Protein AF-A0A971PTN1-F1 (afdb_monomer_lite)

Secondary structure (DSSP, 8-state):
------------SS------SSSHHHHHHHHHHHHHT-S-HHHHHHHHHHHHH-HHHHHHHHHHHHHHHHHHHHS--PPPPHHHHHHHHHHHHHHHH------

pLDDT: mean 78.88, std 17.78, range [40.69, 95.75]

Foldseek 3Di:
DDDDDPPPPPPDPDDDPPDDPDVVVVLVVCVVCLVVVVDDPVVVVVSVVCLVVPPVNVVVSVVVVVVVVVCVVPDPPDDDPPVVVVVVVVVVVVVVVCPDDDD

Radius of gyration: 24.7 Å; chains: 1; bounding box: 58×85×39 Å

Sequence (103 aa):
MSRDDEDFPVSEPGATPHYHDTDCSEFMLRIYEYMDGEMGPEEQLRFQAHIRECRPCLRQHDLDQTVKGLIRRVTPRAVAPESLRSAIVARITTIRMDPGKPT

Structure (mmCIF, N/CA/C/O backbone):
data_AF-A0A971PTN1-F1
#
_entry.id   AF-A0A971PTN1-F1
#
loop_
_atom_site.group_PDB
_atom_site.id
_atom_site.type_symbol
_atom_site.label_atom_id
_atom_site.label_alt_id
_atom_site.label_comp_id
_atom_site.label_asym_id
_atom_site.label_entity_id
_atom_site.label_seq_id
_atom_site.pdbx_PDB_ins_code
_atom_site.Cartn_x
_atom_site.Cartn_y
_atom_site.Cartn_z
_atom_site.occupancy
_atom_site.B_iso_or_equiv
_atom_site.auth_seq_id
_atom_site.auth_comp_id
_atom_site.auth_asym_id
_atom_site.auth_atom_id
_atom_site.pdbx_PDB_model_num
ATOM 1 N N . MET A 1 1 ? 41.633 -46.575 3.171 1.00 40.69 1 MET A N 1
ATOM 2 C CA . MET A 1 1 ? 40.759 -46.557 1.982 1.00 40.69 1 MET A CA 1
ATOM 3 C C . MET A 1 1 ? 39.681 -45.538 2.262 1.00 40.69 1 MET A C 1
ATOM 5 O O . MET A 1 1 ? 38.659 -45.865 2.845 1.00 40.69 1 MET A O 1
ATOM 9 N N . SER A 1 2 ? 40.025 -44.289 1.974 1.00 45.41 2 SER A N 1
ATOM 10 C CA . SER A 1 2 ? 39.163 -43.122 2.087 1.00 45.41 2 SER A CA 1
ATOM 11 C C . SER A 1 2 ? 38.169 -43.141 0.935 1.00 45.41 2 SER A C 1
ATOM 13 O O . SER A 1 2 ? 38.605 -43.306 -0.205 1.00 45.41 2 SER A O 1
ATOM 15 N N . ARG A 1 3 ? 36.881 -43.017 1.248 1.00 52.28 3 ARG A N 1
ATOM 16 C CA . ARG A 1 3 ? 35.836 -42.511 0.354 1.00 52.28 3 ARG A CA 1
ATOM 17 C C . ARG A 1 3 ? 34.850 -41.759 1.242 1.00 52.28 3 ARG A C 1
ATOM 19 O O . ARG A 1 3 ? 34.202 -42.385 2.073 1.00 52.28 3 ARG A O 1
ATOM 26 N N . ASP A 1 4 ? 35.107 -40.470 1.397 1.00 47.50 4 ASP A N 1
ATOM 27 C CA . ASP A 1 4 ? 34.445 -39.398 0.641 1.00 47.50 4 ASP A CA 1
ATOM 28 C C . ASP A 1 4 ? 33.176 -39.009 1.404 1.00 47.50 4 ASP A C 1
ATOM 30 O O . ASP A 1 4 ? 32.101 -39.579 1.229 1.00 47.50 4 ASP A O 1
ATOM 34 N N . ASP A 1 5 ? 33.387 -38.092 2.350 1.00 48.97 5 ASP A N 1
ATOM 35 C CA . ASP A 1 5 ? 32.371 -37.239 2.943 1.00 48.97 5 ASP A CA 1
ATOM 36 C C . ASP A 1 5 ? 31.555 -36.605 1.808 1.00 48.97 5 ASP A C 1
ATOM 38 O O . ASP A 1 5 ? 32.042 -35.728 1.094 1.00 48.97 5 ASP A O 1
ATOM 42 N N . GLU A 1 6 ? 30.329 -37.089 1.608 1.00 54.84 6 GLU A N 1
ATOM 43 C CA . GLU A 1 6 ? 29.355 -36.479 0.705 1.00 54.84 6 GLU A CA 1
ATOM 44 C C . GLU A 1 6 ? 28.973 -35.111 1.283 1.00 54.84 6 GLU A C 1
ATOM 46 O O . GLU A 1 6 ? 28.053 -34.976 2.096 1.00 54.84 6 GLU A O 1
ATOM 51 N N . ASP A 1 7 ? 29.763 -34.119 0.879 1.00 46.62 7 ASP A N 1
ATOM 52 C CA . ASP A 1 7 ? 29.549 -32.684 0.985 1.00 46.62 7 ASP A CA 1
ATOM 53 C C . ASP A 1 7 ? 28.139 -32.360 0.477 1.00 46.62 7 ASP A C 1
ATOM 55 O O . ASP A 1 7 ? 27.890 -32.176 -0.713 1.00 46.62 7 ASP A O 1
ATOM 59 N N . PHE A 1 8 ? 27.170 -32.371 1.391 1.00 46.44 8 PHE A N 1
ATOM 60 C CA . PHE A 1 8 ? 25.853 -31.816 1.132 1.00 46.44 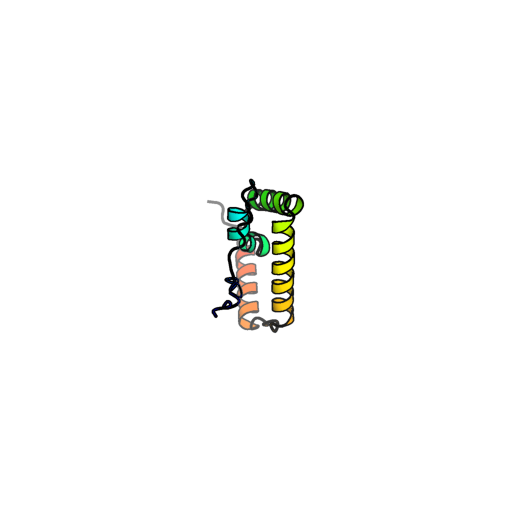8 PHE A CA 1
ATOM 61 C C . PHE A 1 8 ? 26.049 -30.303 1.039 1.00 46.44 8 PHE A C 1
ATOM 63 O O . PHE A 1 8 ? 26.369 -29.691 2.063 1.00 46.44 8 PHE A O 1
ATOM 70 N N . PRO A 1 9 ? 25.859 -29.672 -0.134 1.00 47.25 9 PRO A N 1
ATOM 71 C CA . PRO A 1 9 ? 26.020 -28.236 -0.234 1.00 47.25 9 PRO A CA 1
ATOM 72 C C . PRO A 1 9 ? 24.963 -27.589 0.662 1.00 47.25 9 PRO A C 1
ATOM 74 O O . PRO A 1 9 ? 23.766 -27.608 0.355 1.00 47.25 9 PRO A O 1
ATOM 77 N N . VAL A 1 10 ? 25.407 -27.035 1.794 1.00 53.19 10 VAL A N 1
ATOM 78 C CA . VAL A 1 10 ? 24.593 -26.164 2.640 1.00 53.19 10 VAL A CA 1
ATOM 79 C C . VAL A 1 10 ? 24.230 -24.971 1.772 1.00 53.19 10 VAL A C 1
ATOM 81 O O . VAL A 1 10 ? 25.022 -24.061 1.544 1.00 53.19 10 VAL A O 1
ATOM 84 N N . SER A 1 11 ? 23.027 -25.026 1.213 1.00 52.06 11 SER A N 1
ATOM 85 C CA . SER A 1 11 ? 22.439 -23.918 0.483 1.00 52.06 11 SER A CA 1
ATOM 86 C C . SER A 1 11 ? 22.112 -22.839 1.509 1.00 52.06 11 SER A C 1
ATOM 88 O O . SER A 1 11 ? 21.136 -22.954 2.249 1.00 52.06 11 SER A O 1
ATOM 90 N N . GLU A 1 12 ? 22.973 -21.828 1.596 1.00 46.84 12 GLU A N 1
ATOM 91 C CA . GLU A 1 12 ? 22.738 -20.630 2.400 1.00 46.84 12 GLU A CA 1
ATOM 92 C C . GLU A 1 12 ? 21.382 -19.997 2.031 1.00 46.84 12 GLU A C 1
ATOM 94 O O . GLU A 1 12 ? 21.105 -19.774 0.845 1.00 46.84 12 GLU A O 1
ATOM 99 N N . PRO A 1 13 ? 20.509 -19.682 3.003 1.00 53.00 13 PRO A N 1
ATOM 100 C CA . PRO A 1 13 ? 19.240 -19.047 2.711 1.00 53.00 13 PRO A CA 1
ATOM 101 C C . PRO A 1 13 ? 19.460 -17.534 2.618 1.00 53.00 13 PRO A C 1
ATOM 103 O O . PRO A 1 13 ? 19.583 -16.868 3.642 1.00 53.00 13 PRO A O 1
ATOM 106 N N . GLY A 1 14 ? 19.462 -16.969 1.406 1.00 50.91 14 GLY A N 1
ATOM 107 C CA . GLY A 1 14 ? 19.178 -15.532 1.279 1.00 50.91 14 GLY A CA 1
ATOM 108 C C . GLY A 1 14 ? 19.875 -14.699 0.208 1.00 50.91 14 GLY A C 1
ATOM 109 O O . GLY A 1 14 ? 19.857 -13.481 0.343 1.00 50.91 14 GLY A O 1
ATOM 110 N N . ALA A 1 15 ? 20.442 -15.261 -0.861 1.00 51.31 15 ALA A N 1
ATOM 111 C CA . ALA A 1 15 ? 20.944 -14.418 -1.950 1.00 51.31 15 ALA A CA 1
ATOM 112 C C . ALA A 1 15 ? 20.716 -15.048 -3.326 1.00 51.31 15 ALA A C 1
ATOM 114 O O . ALA A 1 15 ? 21.586 -15.713 -3.876 1.00 51.31 15 ALA A O 1
ATOM 115 N N . THR A 1 16 ? 19.550 -14.795 -3.921 1.00 51.28 16 THR A N 1
ATOM 116 C CA . THR A 1 16 ? 19.417 -14.835 -5.382 1.00 51.28 16 THR A CA 1
ATOM 117 C C . THR A 1 16 ? 19.658 -13.419 -5.908 1.00 51.28 16 THR A C 1
ATOM 119 O O . THR A 1 16 ? 18.755 -12.584 -5.792 1.00 51.28 16 THR A O 1
ATOM 122 N N . PRO A 1 17 ? 20.839 -13.093 -6.466 1.00 51.97 17 PRO A N 1
ATOM 123 C CA . PRO A 1 17 ? 21.035 -11.810 -7.114 1.00 51.97 17 PRO A CA 1
ATOM 124 C C . PRO A 1 17 ? 20.327 -11.868 -8.469 1.00 51.97 17 PRO A C 1
ATOM 126 O O . PRO A 1 17 ? 20.827 -12.437 -9.438 1.00 51.97 17 PRO A O 1
ATOM 129 N N . HIS A 1 18 ? 19.119 -11.311 -8.528 1.00 49.62 18 HIS A N 1
ATOM 130 C CA . HIS A 1 18 ? 18.405 -11.126 -9.785 1.00 49.62 18 HIS A CA 1
ATOM 131 C C . HIS A 1 18 ? 18.963 -9.893 -10.501 1.00 49.62 18 HIS A C 1
ATOM 133 O O . HIS A 1 18 ? 18.553 -8.764 -10.251 1.00 49.62 18 HIS A O 1
ATOM 139 N N . TYR A 1 19 ? 19.933 -10.140 -11.381 1.00 47.84 19 TYR A N 1
ATOM 140 C CA . TYR A 1 19 ? 20.551 -9.145 -12.251 1.00 47.84 19 TYR A CA 1
ATOM 141 C C . TYR A 1 19 ? 19.657 -8.920 -13.478 1.00 47.84 19 TYR A C 1
ATOM 143 O O . TYR A 1 19 ? 19.789 -9.596 -14.499 1.00 47.84 19 TYR A O 1
ATOM 151 N N . HIS A 1 20 ? 18.696 -8.007 -13.361 1.00 53.81 20 HIS A N 1
ATOM 152 C CA . HIS A 1 20 ? 18.022 -7.430 -14.519 1.00 53.81 20 HIS A CA 1
ATOM 153 C C . HIS A 1 20 ? 18.345 -5.940 -14.588 1.00 53.81 20 HIS A C 1
ATOM 155 O O . HIS A 1 20 ? 18.290 -5.236 -13.586 1.00 53.81 20 HIS A O 1
ATOM 161 N N . ASP A 1 21 ? 18.732 -5.515 -15.788 1.00 52.78 21 ASP A N 1
ATOM 162 C CA . ASP A 1 21 ? 19.272 -4.210 -16.189 1.00 52.78 21 ASP A CA 1
ATOM 163 C C . ASP A 1 21 ? 18.197 -3.104 -16.213 1.00 52.78 21 ASP A C 1
ATOM 165 O O . ASP A 1 21 ? 17.988 -2.379 -17.179 1.00 52.78 21 ASP A O 1
ATOM 169 N N . THR A 1 22 ? 17.378 -3.054 -15.174 1.00 57.06 22 THR A N 1
ATOM 170 C CA . THR A 1 22 ? 16.289 -2.091 -14.999 1.00 57.06 22 THR A CA 1
ATOM 171 C C . THR A 1 22 ? 16.158 -1.913 -13.498 1.00 57.06 22 THR A C 1
ATOM 173 O O . THR A 1 22 ? 16.219 -2.935 -12.823 1.00 57.06 22 THR A O 1
ATOM 176 N N . ASP A 1 23 ? 16.015 -0.683 -12.988 1.00 69.81 23 ASP A N 1
ATOM 177 C CA . ASP A 1 23 ? 16.068 -0.252 -11.567 1.00 69.81 23 ASP A CA 1
ATOM 178 C C . ASP A 1 23 ? 15.112 -0.987 -10.583 1.00 69.81 23 ASP A C 1
ATOM 180 O O . ASP A 1 23 ? 14.354 -0.391 -9.818 1.00 69.81 23 ASP A O 1
ATOM 184 N N . CYS A 1 24 ? 15.140 -2.319 -10.560 1.00 84.44 24 CYS A N 1
ATOM 185 C CA . CYS A 1 24 ? 14.303 -3.178 -9.738 1.00 84.44 24 CYS A CA 1
ATOM 186 C C . CYS A 1 24 ? 14.712 -3.060 -8.270 1.00 84.44 24 CYS A C 1
ATOM 188 O O . CYS A 1 24 ? 13.879 -3.228 -7.392 1.00 84.44 24 CYS A O 1
ATOM 190 N N . SER A 1 25 ? 15.984 -2.775 -7.979 1.00 83.75 25 SER A N 1
ATOM 191 C CA . SER A 1 25 ? 16.474 -2.571 -6.612 1.00 83.75 25 SER A CA 1
ATOM 192 C C . SER A 1 25 ? 15.821 -1.355 -5.951 1.00 83.75 25 SER A C 1
ATOM 194 O O . SER A 1 25 ? 15.318 -1.470 -4.835 1.00 83.75 25 SER A O 1
ATOM 196 N N . GLU A 1 26 ? 15.763 -0.219 -6.651 1.00 82.00 26 GLU A N 1
ATOM 197 C CA . GLU A 1 26 ? 15.041 0.978 -6.202 1.00 82.00 26 GLU A CA 1
ATOM 198 C C . GLU A 1 26 ? 13.548 0.675 -6.035 1.00 82.00 26 GLU A C 1
ATOM 200 O O . GLU A 1 26 ? 12.945 1.002 -5.010 1.00 82.00 26 GLU A O 1
ATOM 205 N N . PHE A 1 27 ? 12.966 -0.022 -7.013 1.00 83.69 27 PHE A N 1
ATOM 206 C CA . PHE A 1 27 ? 11.563 -0.411 -6.984 1.00 83.69 27 PHE A CA 1
ATOM 207 C C . PHE A 1 27 ? 11.221 -1.269 -5.756 1.00 83.69 27 PHE A C 1
ATOM 209 O O . PHE A 1 27 ? 10.242 -1.009 -5.059 1.00 83.69 27 PHE A O 1
ATOM 216 N N . MET A 1 28 ? 12.049 -2.270 -5.457 1.00 84.44 28 MET A N 1
ATOM 217 C CA . MET A 1 28 ? 11.863 -3.180 -4.324 1.00 84.44 28 MET A CA 1
ATOM 218 C C . MET A 1 28 ? 12.006 -2.469 -2.975 1.00 84.44 28 MET A C 1
ATOM 220 O O . MET A 1 28 ? 11.309 -2.828 -2.030 1.00 84.44 28 MET A O 1
ATOM 224 N N . LEU A 1 29 ? 12.862 -1.444 -2.877 1.00 87.06 29 LEU A N 1
ATOM 225 C CA . LEU A 1 29 ? 13.013 -0.643 -1.657 1.00 87.06 29 LEU A CA 1
ATOM 226 C C . LEU A 1 29 ? 11.768 0.196 -1.350 1.00 87.06 29 LEU A C 1
ATOM 228 O O . LEU A 1 29 ? 11.436 0.386 -0.183 1.00 87.06 29 LEU A O 1
ATOM 232 N N . ARG A 1 30 ? 11.072 0.676 -2.386 1.00 90.12 30 ARG A N 1
ATOM 233 C CA . ARG A 1 30 ? 9.939 1.606 -2.247 1.00 90.12 30 ARG A CA 1
ATOM 234 C C . ARG A 1 30 ? 8.576 0.974 -2.550 1.00 90.12 30 ARG A C 1
ATOM 236 O O . ARG A 1 30 ? 7.561 1.664 -2.555 1.00 90.12 30 ARG A O 1
ATOM 243 N N . ILE A 1 31 ? 8.511 -0.341 -2.770 1.00 90.44 31 ILE A N 1
ATOM 244 C CA . ILE A 1 31 ? 7.268 -1.049 -3.121 1.00 90.44 31 ILE A CA 1
ATOM 245 C C . ILE A 1 31 ? 6.154 -0.846 -2.081 1.00 90.44 31 ILE A C 1
ATOM 247 O O . ILE A 1 31 ? 4.980 -0.761 -2.439 1.00 90.44 31 ILE A O 1
ATOM 251 N N . TYR A 1 32 ? 6.511 -0.695 -0.803 1.00 91.44 32 TYR A N 1
ATOM 252 C CA . TYR A 1 32 ? 5.546 -0.447 0.268 1.00 91.44 32 TYR A CA 1
ATOM 253 C C . TYR A 1 32 ? 4.932 0.954 0.199 1.00 91.44 32 TYR A C 1
ATOM 255 O O . TYR A 1 32 ? 3.717 1.072 0.332 1.00 91.44 32 TYR A O 1
ATOM 263 N N . GLU A 1 33 ? 5.719 1.983 -0.128 1.00 93.19 33 GLU A N 1
ATOM 264 C CA . GLU A 1 33 ? 5.210 3.345 -0.352 1.00 93.19 33 GLU A CA 1
ATOM 265 C C . GLU A 1 33 ? 4.167 3.350 -1.481 1.00 93.19 33 GLU A C 1
ATOM 267 O O . GLU A 1 33 ? 3.098 3.953 -1.365 1.00 93.19 33 GLU A O 1
ATOM 272 N N . TYR A 1 34 ? 4.436 2.608 -2.564 1.00 92.38 34 TYR A N 1
ATOM 273 C CA . TYR A 1 34 ? 3.472 2.407 -3.647 1.00 92.38 34 TYR A CA 1
ATOM 274 C C . TYR A 1 34 ? 2.196 1.702 -3.156 1.00 92.38 34 TYR A C 1
ATOM 276 O O . TYR A 1 34 ? 1.084 2.143 -3.451 1.00 92.38 34 TYR A O 1
ATOM 284 N N . MET A 1 35 ? 2.337 0.621 -2.384 1.00 91.38 35 MET A N 1
ATOM 285 C CA . MET A 1 35 ? 1.208 -0.164 -1.869 1.00 91.38 35 MET A CA 1
ATOM 286 C C . MET A 1 35 ? 0.354 0.576 -0.832 1.00 91.38 35 MET A C 1
ATOM 288 O O . MET A 1 35 ? -0.819 0.222 -0.649 1.00 91.38 35 MET A O 1
ATOM 292 N N . ASP A 1 36 ? 0.931 1.523 -0.097 1.00 91.81 36 ASP A N 1
ATOM 293 C CA . ASP A 1 36 ? 0.239 2.369 0.880 1.00 91.81 36 ASP A CA 1
ATOM 294 C C . ASP A 1 36 ? -0.304 3.669 0.270 1.00 91.81 36 ASP A C 1
ATOM 296 O O . ASP A 1 36 ? -1.157 4.319 0.875 1.00 91.81 36 ASP A O 1
ATOM 300 N N . GLY A 1 37 ? 0.070 3.978 -0.975 1.00 92.62 37 GLY A N 1
ATOM 301 C CA . GLY A 1 37 ? -0.380 5.176 -1.683 1.00 92.62 37 GLY A CA 1
ATOM 302 C C . GLY A 1 37 ? 0.344 6.443 -1.228 1.00 92.62 37 GLY A C 1
ATOM 303 O O . GLY A 1 37 ? -0.219 7.531 -1.312 1.00 92.62 37 GLY A O 1
ATOM 304 N N . GLU A 1 38 ? 1.572 6.297 -0.736 1.00 94.81 38 GLU A N 1
ATOM 305 C CA . GLU A 1 38 ? 2.413 7.380 -0.212 1.00 94.81 38 GLU A CA 1
ATOM 3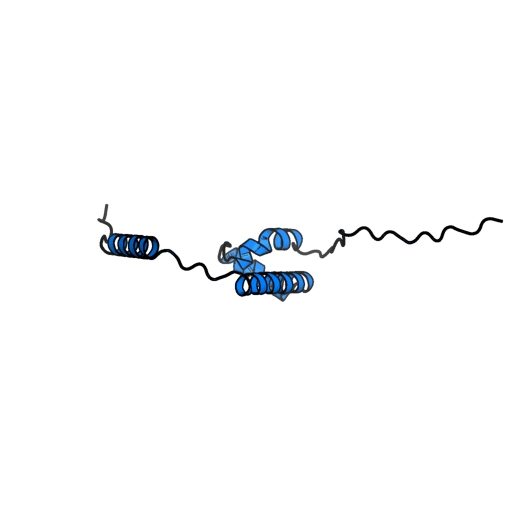06 C C . GLU A 1 3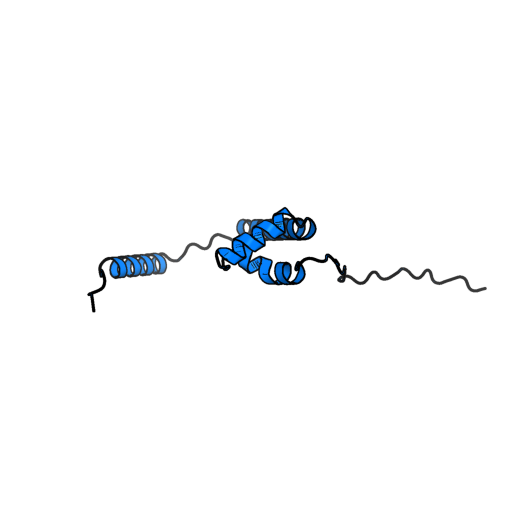8 ? 3.318 8.007 -1.287 1.00 94.81 38 GLU A C 1
ATOM 308 O O . GLU A 1 38 ? 4.049 8.955 -1.013 1.00 94.81 38 GLU A O 1
ATOM 313 N N . MET A 1 39 ? 3.257 7.507 -2.524 1.00 92.12 39 MET A N 1
ATOM 314 C CA . MET A 1 39 ? 4.011 8.043 -3.659 1.00 92.12 39 MET A CA 1
ATOM 315 C C . MET A 1 39 ? 3.320 9.226 -4.339 1.00 92.12 39 MET A C 1
ATOM 317 O O . MET A 1 39 ? 2.091 9.310 -4.401 1.00 92.12 39 MET A O 1
ATOM 321 N N . GLY A 1 40 ? 4.128 10.106 -4.940 1.00 93.69 40 GLY A N 1
ATOM 322 C CA . GLY A 1 40 ? 3.624 11.141 -5.836 1.00 93.69 40 GLY A CA 1
ATOM 323 C C . GLY A 1 40 ? 2.987 10.552 -7.107 1.00 93.69 40 GLY A C 1
ATOM 324 O O . GLY A 1 40 ? 3.307 9.430 -7.507 1.00 93.69 40 GLY A O 1
ATOM 325 N N . PRO A 1 41 ? 2.112 11.304 -7.802 1.00 92.25 41 PRO A N 1
ATOM 326 C CA . PRO A 1 41 ? 1.382 10.799 -8.969 1.00 92.25 41 PRO A CA 1
ATOM 327 C C . PRO A 1 41 ? 2.303 10.376 -10.126 1.00 92.25 41 PRO A C 1
ATOM 329 O O . PRO A 1 41 ? 2.019 9.405 -10.822 1.00 92.25 41 PRO A O 1
ATOM 332 N N . GLU A 1 42 ? 3.419 11.078 -10.327 1.00 90.81 42 GLU A N 1
ATOM 333 C CA . GLU A 1 42 ? 4.406 10.749 -11.361 1.00 90.81 42 GLU A CA 1
ATOM 334 C C . GLU A 1 42 ? 5.158 9.447 -11.045 1.00 90.81 42 GLU A C 1
ATOM 336 O O . GLU A 1 42 ? 5.272 8.560 -11.894 1.00 90.81 42 GLU A O 1
ATOM 341 N N . GLU A 1 43 ? 5.618 9.299 -9.803 1.00 89.12 43 GLU A N 1
ATOM 342 C CA . GLU A 1 43 ? 6.295 8.090 -9.326 1.00 89.12 43 GLU A CA 1
ATOM 343 C C . GLU A 1 43 ? 5.357 6.882 -9.382 1.00 89.12 43 GLU A C 1
ATOM 345 O O . GLU A 1 43 ? 5.751 5.813 -9.841 1.00 89.12 43 GLU A O 1
ATOM 350 N N . GLN A 1 44 ? 4.087 7.066 -9.017 1.00 92.25 44 GLN A N 1
ATOM 351 C CA . GLN A 1 44 ? 3.078 6.016 -9.073 1.00 92.25 44 GLN A CA 1
ATOM 352 C C . GLN A 1 44 ? 2.869 5.482 -10.500 1.00 92.25 44 GLN A C 1
ATOM 354 O O . GLN A 1 44 ? 2.736 4.269 -10.690 1.00 92.25 44 GLN A O 1
ATOM 359 N N . LEU A 1 45 ? 2.864 6.360 -11.511 1.00 92.38 45 LEU A N 1
ATOM 360 C CA . LEU A 1 45 ? 2.762 5.960 -12.919 1.00 92.38 45 LEU A CA 1
ATOM 361 C C . LEU A 1 45 ? 4.000 5.184 -13.377 1.00 92.38 45 LEU A C 1
ATOM 363 O O . LEU A 1 45 ? 3.861 4.141 -14.021 1.00 92.38 45 LEU A O 1
ATOM 367 N N . ARG A 1 46 ? 5.200 5.647 -13.003 1.00 90.19 46 ARG A N 1
ATOM 368 C CA . ARG A 1 46 ? 6.458 4.931 -13.274 1.00 90.19 46 ARG A CA 1
ATOM 369 C C . ARG A 1 46 ? 6.459 3.540 -12.639 1.00 90.19 46 ARG A C 1
ATOM 371 O O . ARG A 1 46 ? 6.778 2.562 -13.313 1.00 90.19 46 ARG A O 1
ATOM 378 N N . PHE A 1 47 ? 6.041 3.440 -11.377 1.00 90.56 47 PHE A N 1
ATOM 379 C CA . PHE A 1 47 ? 5.941 2.171 -10.655 1.00 90.56 47 PHE A CA 1
ATOM 380 C C . PHE A 1 47 ? 4.951 1.216 -11.327 1.00 90.56 47 PHE A C 1
ATOM 382 O O . PHE A 1 47 ? 5.241 0.036 -11.527 1.00 90.56 47 PHE A O 1
ATOM 389 N N . GLN A 1 48 ? 3.793 1.733 -11.738 1.00 91.00 48 GLN A N 1
ATOM 390 C CA . GLN A 1 48 ? 2.780 0.935 -12.415 1.00 91.00 48 GLN A CA 1
ATOM 391 C C . GLN A 1 48 ? 3.265 0.399 -13.770 1.00 91.00 48 GLN A C 1
ATOM 393 O O . GLN A 1 48 ? 2.970 -0.752 -14.099 1.00 91.00 48 GLN A O 1
ATOM 398 N N . ALA A 1 49 ? 3.991 1.203 -14.552 1.00 91.12 49 ALA A N 1
ATOM 399 C CA . ALA A 1 49 ? 4.594 0.750 -15.804 1.00 91.12 49 ALA A CA 1
ATOM 400 C C . ALA A 1 49 ? 5.617 -0.368 -15.548 1.00 91.12 49 ALA A C 1
ATOM 402 O O . ALA A 1 49 ? 5.524 -1.436 -16.154 1.00 91.12 49 ALA A O 1
ATOM 403 N N . HIS A 1 50 ? 6.502 -0.179 -14.563 1.00 89.75 50 HIS A N 1
ATOM 404 C CA . HIS A 1 50 ? 7.511 -1.172 -14.205 1.00 89.75 50 HIS A CA 1
ATOM 405 C C . HIS A 1 50 ? 6.896 -2.513 -13.778 1.00 89.75 50 HIS A C 1
ATOM 407 O O . HIS A 1 50 ? 7.295 -3.548 -14.301 1.00 89.75 50 HIS A O 1
ATOM 413 N N . ILE A 1 51 ? 5.882 -2.528 -12.900 1.00 89.81 51 ILE A N 1
ATOM 414 C CA . ILE A 1 51 ? 5.206 -3.777 -12.485 1.00 89.81 51 ILE A CA 1
ATOM 415 C C . ILE A 1 51 ? 4.623 -4.531 -13.689 1.00 89.81 51 ILE A C 1
ATOM 417 O O . ILE A 1 51 ? 4.662 -5.759 -13.732 1.00 89.81 51 ILE A O 1
ATOM 421 N N . ARG A 1 52 ? 4.066 -3.814 -14.673 1.00 89.50 52 ARG A N 1
ATOM 422 C CA . ARG A 1 52 ? 3.442 -4.438 -15.851 1.00 89.50 52 ARG A CA 1
ATOM 423 C C . ARG A 1 52 ? 4.462 -5.090 -16.781 1.00 89.50 52 ARG A C 1
ATOM 425 O O . ARG A 1 52 ? 4.148 -6.101 -17.403 1.00 89.50 52 ARG A O 1
ATOM 432 N N . GLU A 1 53 ? 5.655 -4.518 -16.875 1.00 89.44 53 GLU A N 1
ATOM 433 C CA . GLU A 1 53 ? 6.711 -4.968 -17.787 1.00 89.44 53 GLU A CA 1
ATOM 434 C C . GLU A 1 53 ? 7.680 -5.954 -17.112 1.00 89.44 53 GLU A 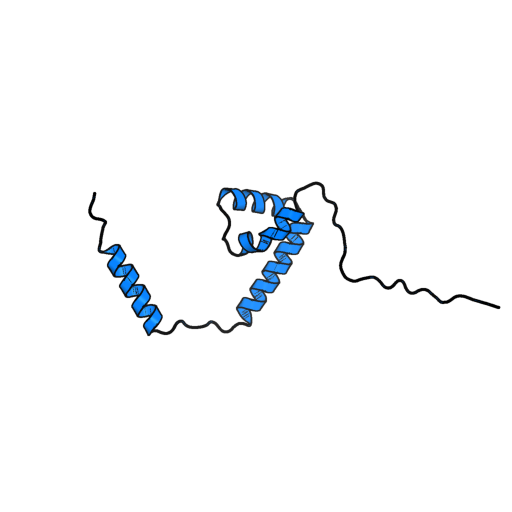C 1
ATOM 436 O O . GLU A 1 53 ? 8.215 -6.861 -17.753 1.00 89.44 53 GLU A O 1
ATOM 441 N N . CYS A 1 54 ? 7.852 -5.843 -15.793 1.00 90.00 54 CYS A N 1
ATOM 442 C CA . CYS A 1 54 ? 8.812 -6.602 -15.006 1.00 90.00 54 CYS A CA 1
ATOM 443 C C . CYS A 1 54 ? 8.139 -7.756 -14.243 1.00 90.00 54 CYS A C 1
ATOM 445 O O . CYS A 1 54 ? 7.644 -7.612 -13.122 1.00 90.00 54 CYS A O 1
ATOM 447 N N . ARG A 1 55 ? 8.178 -8.959 -14.834 1.00 87.69 55 ARG A N 1
ATOM 448 C CA . ARG A 1 55 ? 7.671 -10.201 -14.215 1.00 87.69 55 ARG A CA 1
ATOM 449 C C . ARG A 1 55 ? 8.156 -10.470 -12.779 1.00 87.69 55 ARG A C 1
ATOM 451 O O . ARG A 1 55 ? 7.321 -10.902 -11.983 1.00 87.69 55 ARG A O 1
ATOM 458 N N . PRO A 1 56 ? 9.443 -10.300 -12.411 1.00 88.12 56 PRO A N 1
ATOM 459 C CA . PRO A 1 56 ? 9.866 -10.556 -11.035 1.00 88.12 56 PRO A CA 1
ATOM 460 C C . PRO A 1 56 ? 9.246 -9.563 -10.041 1.00 88.12 56 PRO A C 1
ATOM 462 O O . PRO A 1 56 ? 8.758 -10.001 -9.000 1.00 88.12 56 PRO A O 1
ATOM 465 N N . CYS A 1 57 ? 9.167 -8.274 -10.381 1.00 89.25 57 CYS A N 1
ATOM 466 C CA . CYS A 1 57 ? 8.523 -7.269 -9.531 1.00 89.25 57 CYS A CA 1
ATOM 467 C C . CYS A 1 57 ? 7.013 -7.494 -9.411 1.00 89.25 57 CYS A C 1
ATOM 469 O O . CYS A 1 57 ? 6.471 -7.346 -8.319 1.00 89.25 57 CYS A O 1
ATOM 471 N N . LEU A 1 58 ? 6.343 -7.939 -10.481 1.00 90.69 58 LEU A N 1
ATOM 472 C CA . LEU A 1 58 ? 4.938 -8.351 -10.413 1.00 90.69 58 LEU A CA 1
ATOM 473 C C . LEU A 1 58 ? 4.726 -9.502 -9.425 1.00 90.69 58 LEU A C 1
ATOM 475 O O . LEU A 1 58 ? 3.832 -9.431 -8.587 1.00 90.69 58 LEU A O 1
ATOM 479 N N . ARG A 1 59 ? 5.570 -10.542 -9.481 1.00 90.69 59 ARG A N 1
ATOM 480 C CA . ARG A 1 59 ? 5.464 -11.668 -8.541 1.00 90.69 59 ARG A CA 1
ATOM 481 C C . ARG A 1 59 ? 5.645 -11.228 -7.095 1.00 90.69 59 ARG A C 1
ATOM 483 O O . ARG A 1 59 ? 4.899 -11.693 -6.236 1.00 90.69 59 ARG A O 1
ATOM 490 N N . GLN A 1 60 ? 6.615 -10.354 -6.834 1.00 89.62 60 GLN A N 1
ATOM 491 C CA . GLN A 1 60 ? 6.823 -9.822 -5.493 1.00 89.62 60 GLN A CA 1
ATOM 492 C C . GLN A 1 60 ? 5.612 -9.004 -5.029 1.00 89.62 60 GLN A C 1
ATOM 494 O O . GLN A 1 60 ? 5.074 -9.250 -3.955 1.00 89.62 60 GLN A O 1
ATOM 499 N N . HIS A 1 61 ? 5.139 -8.086 -5.870 1.00 92.38 61 HIS A N 1
ATOM 500 C CA . HIS A 1 61 ? 3.980 -7.251 -5.581 1.00 92.38 61 HIS A CA 1
ATOM 501 C C . HIS A 1 61 ? 2.721 -8.080 -5.270 1.00 92.38 61 HIS A C 1
ATOM 503 O O . HIS A 1 61 ? 1.991 -7.778 -4.327 1.00 92.38 61 HIS A O 1
ATOM 509 N N . ASP A 1 62 ? 2.459 -9.149 -6.025 1.00 93.31 62 ASP A N 1
ATOM 510 C CA . ASP A 1 62 ? 1.312 -10.033 -5.789 1.00 93.31 62 ASP A CA 1
ATOM 511 C C . ASP A 1 62 ? 1.429 -10.809 -4.469 1.00 93.31 62 ASP A C 1
ATOM 513 O O . ASP A 1 62 ? 0.433 -10.979 -3.752 1.00 93.31 62 ASP A O 1
ATOM 517 N N . LEU A 1 63 ? 2.642 -11.241 -4.111 1.00 93.81 63 LEU A N 1
ATOM 518 C CA . LEU A 1 63 ? 2.915 -11.859 -2.815 1.00 93.81 63 LEU A CA 1
ATOM 519 C C . LEU A 1 63 ? 2.641 -10.871 -1.675 1.00 93.81 63 LEU A C 1
ATOM 521 O O . LEU A 1 63 ? 1.862 -11.180 -0.771 1.00 93.81 63 LEU A O 1
ATOM 525 N N . ASP A 1 64 ? 3.209 -9.670 -1.749 1.00 93.25 64 ASP A N 1
ATOM 526 C CA . ASP A 1 64 ? 3.075 -8.653 -0.706 1.00 93.25 64 ASP A CA 1
ATOM 527 C C . ASP A 1 64 ? 1.616 -8.193 -0.556 1.00 93.25 64 ASP A C 1
ATOM 529 O O . ASP A 1 64 ? 1.106 -8.053 0.561 1.00 93.25 64 ASP A O 1
ATOM 533 N N . GLN A 1 65 ? 0.876 -8.046 -1.662 1.00 94.31 65 GLN A N 1
ATOM 534 C CA . GLN A 1 65 ? -0.567 -7.787 -1.630 1.00 94.31 65 GLN A CA 1
ATOM 535 C C . GLN A 1 65 ? -1.348 -8.917 -0.952 1.00 94.31 65 GLN A C 1
ATOM 537 O O . GLN A 1 65 ? -2.280 -8.652 -0.186 1.00 94.31 65 GLN A O 1
ATOM 542 N N . THR A 1 66 ? -0.977 -10.172 -1.210 1.00 95.75 66 THR A N 1
ATOM 543 C CA . THR A 1 66 ? -1.616 -11.337 -0.586 1.00 95.75 66 THR A CA 1
ATOM 544 C C . THR A 1 66 ? -1.386 -11.334 0.922 1.00 95.75 66 THR A C 1
ATOM 546 O O . THR A 1 66 ? -2.337 -11.500 1.692 1.00 95.75 66 THR A O 1
ATOM 549 N N . VAL A 1 67 ? -0.153 -11.060 1.358 1.00 95.25 67 VAL A N 1
ATOM 550 C CA . VAL A 1 67 ? 0.207 -10.926 2.777 1.00 95.25 67 VAL A CA 1
ATOM 551 C C . VAL A 1 67 ? -0.567 -9.775 3.424 1.00 95.25 67 VAL A C 1
ATOM 553 O O . VAL A 1 67 ? -1.229 -9.974 4.445 1.00 95.25 67 VAL A O 1
ATOM 556 N N . LYS A 1 68 ? -0.583 -8.589 2.805 1.00 92.94 68 LYS A N 1
ATOM 557 C CA . LYS A 1 68 ? -1.350 -7.424 3.281 1.00 92.94 68 LYS A CA 1
ATOM 558 C C . LYS A 1 68 ? -2.846 -7.732 3.384 1.00 92.94 68 LYS A C 1
ATOM 560 O O . LYS A 1 68 ? -3.505 -7.340 4.349 1.00 92.94 68 LYS A O 1
ATOM 565 N N . GLY A 1 69 ? -3.389 -8.471 2.417 1.00 92.62 69 GLY A N 1
ATOM 566 C CA . GLY A 1 69 ? -4.768 -8.951 2.419 1.00 92.62 69 GLY A CA 1
ATOM 567 C C . GLY A 1 69 ? -5.058 -9.913 3.572 1.00 92.62 69 GLY A C 1
ATOM 568 O O . GLY A 1 69 ? -6.094 -9.784 4.226 1.00 92.62 69 GLY A O 1
ATOM 569 N N . LEU A 1 70 ? -4.139 -10.835 3.865 1.00 95.50 70 LEU A N 1
ATOM 570 C CA . LEU A 1 70 ? -4.253 -11.752 4.997 1.00 95.50 70 LEU A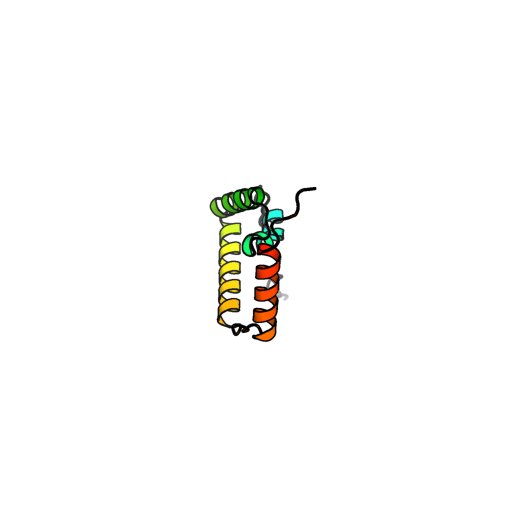 CA 1
ATOM 571 C C . LEU A 1 70 ? -4.241 -10.995 6.328 1.00 95.50 70 LEU A C 1
ATOM 573 O O . LEU A 1 70 ? -5.148 -11.193 7.135 1.00 95.50 70 LEU A O 1
ATOM 577 N N . ILE A 1 71 ? -3.290 -10.074 6.520 1.00 93.62 71 ILE A N 1
ATOM 578 C CA . ILE A 1 71 ? -3.185 -9.237 7.728 1.00 93.62 71 ILE A CA 1
ATOM 579 C C . ILE A 1 71 ? -4.493 -8.481 7.974 1.00 93.62 71 ILE A C 1
ATOM 581 O O . ILE A 1 71 ? -5.007 -8.480 9.092 1.00 93.62 71 ILE A O 1
ATOM 585 N N . ARG A 1 72 ? -5.084 -7.899 6.924 1.00 89.88 72 ARG A N 1
ATOM 586 C CA . ARG A 1 72 ? -6.370 -7.191 7.017 1.00 89.88 72 ARG A CA 1
ATOM 587 C C . ARG A 1 72 ? -7.540 -8.094 7.414 1.00 89.88 72 ARG A C 1
ATOM 589 O O . ARG A 1 72 ? -8.484 -7.599 8.018 1.00 89.88 72 ARG A O 1
ATOM 596 N N . ARG A 1 73 ? -7.509 -9.384 7.066 1.00 89.50 73 ARG A N 1
ATOM 597 C CA . ARG A 1 73 ? -8.567 -10.348 7.419 1.00 89.50 73 ARG A CA 1
ATOM 598 C C . ARG A 1 73 ? -8.453 -10.839 8.857 1.00 89.50 73 ARG A C 1
ATOM 600 O O . ARG A 1 73 ? -9.476 -11.027 9.505 1.00 89.50 73 ARG A O 1
ATOM 607 N N . VAL A 1 74 ? -7.231 -11.078 9.331 1.00 91.31 74 VAL A N 1
ATOM 608 C CA . VAL A 1 74 ? -6.991 -11.639 10.672 1.00 91.31 74 VAL A CA 1
ATOM 609 C C . VAL A 1 74 ? -6.942 -10.570 11.761 1.00 91.31 74 VAL A C 1
ATOM 611 O O . VAL A 1 74 ? -7.213 -10.870 12.920 1.00 91.31 74 VAL A O 1
ATOM 614 N N . THR A 1 75 ? -6.624 -9.323 11.406 1.00 88.88 75 THR A N 1
ATOM 615 C CA . THR A 1 75 ? -6.617 -8.202 12.351 1.00 88.88 75 THR A CA 1
ATOM 616 C C . THR A 1 75 ? -8.052 -7.737 12.618 1.00 88.88 75 THR A C 1
ATOM 618 O O . THR A 1 75 ? -8.728 -7.306 11.678 1.00 88.88 75 THR A O 1
ATOM 621 N N . PRO A 1 76 ? -8.542 -7.769 13.874 1.00 83.12 76 PRO A N 1
ATOM 622 C CA . PRO A 1 76 ? -9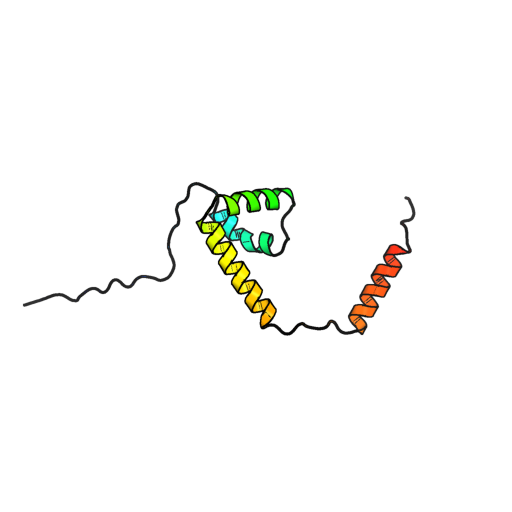.857 -7.243 14.212 1.00 83.12 76 PRO A CA 1
ATOM 623 C C . PRO A 1 76 ? -9.963 -5.779 13.795 1.00 83.12 76 PRO A C 1
ATOM 625 O O . PRO A 1 76 ? -9.074 -4.973 14.078 1.00 83.12 76 PRO A O 1
ATOM 628 N N . ARG A 1 77 ? -11.065 -5.410 13.138 1.00 78.31 77 ARG A N 1
ATOM 629 C CA . ARG A 1 77 ? -11.307 -4.013 12.781 1.00 78.31 77 ARG A CA 1
ATOM 630 C C . ARG A 1 77 ? -11.470 -3.203 14.066 1.00 78.31 77 ARG A C 1
ATOM 632 O O . ARG A 1 77 ? -12.508 -3.280 14.718 1.00 78.31 77 ARG A O 1
ATOM 639 N N . ALA A 1 78 ? -10.452 -2.423 14.417 1.00 79.75 78 ALA A N 1
ATOM 640 C CA . ALA A 1 78 ? -10.533 -1.499 15.535 1.00 79.75 78 ALA A CA 1
ATOM 641 C C . ALA A 1 78 ? -11.596 -0.435 15.224 1.00 79.75 78 ALA A C 1
ATOM 643 O O . ALA A 1 78 ? -11.494 0.311 14.246 1.00 79.75 78 ALA A O 1
ATOM 644 N N . VAL A 1 79 ? -12.649 -0.392 16.037 1.00 81.56 79 VAL A N 1
ATOM 645 C CA . VAL A 1 79 ? -13.639 0.683 15.981 1.00 81.56 79 VAL A CA 1
ATOM 646 C C . VAL A 1 79 ? -13.057 1.861 16.751 1.00 81.56 79 VAL A C 1
ATOM 648 O O . VAL A 1 79 ? -12.727 1.732 17.928 1.00 81.56 79 VAL A O 1
ATOM 651 N N . ALA A 1 80 ? -12.902 3.003 16.080 1.00 84.06 80 ALA A N 1
ATOM 652 C CA . ALA A 1 80 ? -12.488 4.229 16.749 1.00 84.06 80 ALA A CA 1
ATOM 653 C C . ALA A 1 80 ? -13.482 4.561 17.880 1.00 84.06 80 ALA A C 1
ATOM 655 O O . ALA A 1 80 ? -14.691 4.506 17.630 1.00 84.06 80 ALA A O 1
ATOM 656 N N . PRO A 1 81 ? -13.013 4.922 19.090 1.00 91.94 81 PRO A N 1
ATOM 657 C CA . PRO A 1 81 ? -13.890 5.352 20.172 1.00 91.94 81 PRO A CA 1
ATOM 658 C C . PRO A 1 81 ? -14.816 6.483 19.716 1.00 91.94 81 PRO A C 1
ATOM 660 O O . PRO A 1 81 ? -14.381 7.403 19.020 1.00 91.94 81 PRO A O 1
ATOM 663 N N . GLU A 1 82 ? -16.084 6.436 20.125 1.00 91.88 82 GLU A N 1
ATOM 664 C CA . GLU A 1 82 ? -17.095 7.400 19.670 1.00 91.88 82 GLU A CA 1
ATOM 665 C C . GLU A 1 82 ? -16.722 8.846 20.023 1.00 91.88 82 GLU A C 1
ATOM 667 O O . GLU A 1 82 ? -16.939 9.762 19.232 1.00 91.88 82 GLU A O 1
ATOM 672 N N . SER A 1 83 ? -16.061 9.047 21.166 1.00 92.00 83 SER A N 1
ATOM 673 C CA . SER A 1 83 ? -15.527 10.347 21.577 1.00 92.00 83 SER A CA 1
ATOM 674 C C . SER A 1 83 ? -14.518 10.910 20.571 1.00 92.00 83 SER A C 1
ATOM 676 O O . SER A 1 83 ? -14.589 12.089 20.226 1.00 92.00 83 SER A O 1
ATOM 678 N N . LEU A 1 84 ? -13.617 10.070 20.051 1.00 92.19 84 LEU A N 1
ATOM 679 C CA . LEU A 1 84 ? -12.631 10.461 19.045 1.00 92.19 84 LEU A CA 1
ATOM 680 C C . LEU A 1 84 ? -13.309 10.774 17.707 1.00 92.19 84 LEU A C 1
ATOM 682 O O . LEU A 1 84 ? -13.017 11.801 17.097 1.00 92.19 84 LEU A O 1
ATOM 686 N N . ARG A 1 85 ? -14.250 9.926 17.271 1.00 91.56 85 ARG A N 1
ATOM 687 C CA . ARG A 1 85 ? -15.040 10.165 16.053 1.00 91.56 85 ARG A CA 1
ATOM 688 C C . ARG A 1 85 ? -15.787 11.497 16.135 1.00 91.56 85 ARG A C 1
ATOM 690 O O . ARG A 1 85 ? -15.671 12.314 15.223 1.00 91.56 85 ARG A O 1
ATOM 697 N N . SER A 1 86 ? -16.507 11.724 17.229 1.00 93.50 86 SER A N 1
ATOM 698 C CA . SER A 1 86 ? -17.266 12.951 17.478 1.00 93.50 86 SER A CA 1
ATOM 699 C C . SER A 1 86 ? -16.363 14.188 17.478 1.00 93.50 86 SER A C 1
ATOM 701 O O . SER A 1 86 ? -16.670 15.174 16.806 1.00 93.50 86 SER A O 1
ATOM 703 N N . ALA A 1 87 ? -15.210 14.124 18.151 1.00 93.38 87 ALA A N 1
ATOM 704 C CA . ALA A 1 87 ? -14.246 15.223 18.180 1.00 93.38 87 ALA A CA 1
ATOM 705 C C . ALA A 1 87 ? -13.696 15.562 16.781 1.00 93.38 87 ALA A C 1
ATOM 707 O O . ALA A 1 87 ? -13.638 16.734 16.404 1.00 93.38 87 ALA A O 1
ATOM 708 N N . ILE A 1 88 ? -13.341 14.546 15.984 1.00 92.56 88 ILE A N 1
ATOM 709 C CA . ILE A 1 88 ? -12.842 14.729 14.613 1.00 92.56 88 ILE A CA 1
ATOM 710 C C . ILE A 1 88 ? -13.915 15.370 13.725 1.00 92.56 88 ILE A C 1
ATOM 712 O O . ILE A 1 88 ? -13.636 16.351 13.036 1.00 92.56 88 ILE A O 1
ATOM 716 N N . VAL A 1 89 ? -15.152 14.861 13.757 1.00 93.06 89 VAL A N 1
ATOM 717 C CA . VAL A 1 89 ? -16.264 15.397 12.952 1.00 93.06 89 VAL A CA 1
ATOM 718 C C . VAL A 1 89 ? -16.554 16.852 13.313 1.00 93.06 89 VAL A C 1
ATOM 720 O O . VAL A 1 89 ? -16.692 17.688 12.415 1.00 93.06 89 VAL A O 1
ATOM 723 N N . ALA A 1 90 ? -16.586 17.185 14.605 1.00 91.88 90 ALA A N 1
ATOM 724 C CA . ALA A 1 90 ? -16.778 18.558 15.061 1.00 91.88 90 ALA A CA 1
ATOM 725 C C . ALA A 1 90 ? -15.661 19.489 14.553 1.00 91.88 90 ALA A C 1
ATOM 727 O O . ALA A 1 90 ? -15.936 20.584 14.050 1.00 91.88 90 ALA A O 1
ATOM 728 N N . ARG A 1 91 ? -14.398 19.041 14.610 1.00 91.25 91 ARG A N 1
ATOM 729 C CA . ARG A 1 91 ? -13.246 19.825 14.142 1.00 91.25 91 ARG A CA 1
ATOM 730 C C . ARG A 1 91 ? -13.247 20.035 12.627 1.00 91.25 91 ARG A C 1
ATOM 732 O O . ARG A 1 91 ? -12.990 21.140 12.165 1.00 91.25 91 ARG A O 1
ATOM 739 N N . ILE A 1 92 ? -13.579 19.009 11.846 1.00 91.44 92 ILE A N 1
ATOM 740 C CA . ILE A 1 92 ? -13.693 19.129 10.384 1.00 91.44 92 ILE A CA 1
ATOM 741 C C . ILE A 1 92 ? -14.846 20.068 10.004 1.00 91.44 92 ILE A C 1
ATOM 743 O O . ILE A 1 92 ? -14.704 20.882 9.093 1.00 91.44 92 ILE A O 1
ATOM 747 N N . THR A 1 93 ? -15.982 19.977 10.702 1.00 89.12 93 THR A N 1
ATOM 748 C CA . THR A 1 93 ? -17.158 20.822 10.436 1.00 89.12 93 THR A CA 1
ATOM 749 C C . THR A 1 93 ? -16.863 22.293 10.717 1.00 89.12 93 THR A C 1
ATOM 751 O O . THR A 1 93 ? -17.205 23.147 9.909 1.00 89.12 93 THR A O 1
ATOM 754 N N . THR A 1 94 ? -16.173 22.589 11.821 1.00 87.19 94 THR A N 1
ATOM 755 C CA . THR A 1 94 ? -15.769 23.962 12.166 1.00 87.19 94 THR A CA 1
ATOM 756 C C . THR A 1 94 ? -14.790 24.555 11.154 1.00 87.19 94 THR A C 1
ATOM 758 O O . THR A 1 94 ? -15.023 25.663 10.690 1.00 87.19 94 THR A O 1
ATOM 761 N N . ILE A 1 95 ? -13.769 23.807 10.718 1.00 80.44 95 ILE A N 1
ATOM 762 C CA . ILE A 1 95 ? -12.823 24.274 9.683 1.00 80.44 95 ILE A CA 1
ATOM 763 C C . ILE A 1 95 ? -13.536 24.585 8.356 1.00 80.44 95 ILE A C 1
ATOM 765 O O . ILE A 1 95 ? -13.182 25.537 7.673 1.00 80.44 95 ILE A O 1
ATOM 769 N N . ARG A 1 96 ? -14.558 23.805 7.982 1.00 73.19 96 ARG A N 1
ATOM 770 C CA . ARG A 1 96 ? -15.335 24.042 6.752 1.00 73.19 96 ARG A CA 1
ATOM 771 C C . ARG A 1 96 ? -16.268 25.254 6.834 1.00 73.19 96 ARG A C 1
ATOM 773 O O . ARG A 1 96 ? -16.669 25.761 5.792 1.00 73.19 96 ARG A O 1
ATOM 780 N N . MET A 1 97 ? -16.628 25.681 8.043 1.00 68.19 97 MET A N 1
ATOM 781 C CA . MET A 1 97 ? -17.520 26.819 8.294 1.00 68.19 97 MET A CA 1
ATOM 782 C C . MET A 1 97 ? -16.765 28.152 8.411 1.00 68.19 97 MET A C 1
ATOM 784 O O . MET A 1 97 ? -17.414 29.193 8.390 1.00 68.19 97 MET A O 1
ATOM 788 N N . ASP A 1 98 ? -15.428 28.127 8.468 1.00 58.91 98 ASP A N 1
ATOM 789 C CA . ASP A 1 98 ? -14.556 29.288 8.256 1.00 58.91 98 ASP A CA 1
ATOM 790 C C . ASP A 1 98 ? -14.028 29.274 6.805 1.00 58.91 98 ASP A C 1
ATOM 792 O O . ASP A 1 98 ? -12.915 28.803 6.547 1.00 58.91 98 ASP A O 1
ATOM 796 N N . PRO A 1 99 ? -14.790 29.771 5.808 1.00 53.56 99 PRO A N 1
ATOM 797 C CA . PRO A 1 99 ? -14.187 30.142 4.538 1.00 53.56 99 PRO A CA 1
ATOM 798 C C . PRO A 1 99 ? -13.196 31.266 4.844 1.00 53.56 99 PRO A C 1
ATOM 800 O O . PRO A 1 99 ? -13.590 32.347 5.280 1.00 53.56 99 PRO A O 1
ATOM 803 N N . GLY A 1 100 ? -11.906 30.964 4.692 1.00 54.06 100 GLY A N 1
ATOM 804 C CA . GLY A 1 100 ? -10.801 31.840 5.060 1.00 54.06 100 GLY A CA 1
ATOM 805 C C . GLY A 1 100 ? -11.074 33.307 4.737 1.00 54.06 100 GLY A C 1
ATOM 806 O O . GLY A 1 100 ? -11.408 33.671 3.610 1.00 54.06 100 GLY A O 1
ATOM 807 N N . LYS A 1 101 ? -10.920 34.153 5.756 1.00 49.50 101 LYS A N 1
ATOM 808 C CA . LYS A 1 101 ? -10.817 35.600 5.596 1.00 49.50 101 LYS A CA 1
ATOM 809 C C . LYS A 1 101 ? -9.749 35.889 4.525 1.00 49.50 101 LYS A C 1
ATOM 811 O O . LYS A 1 101 ? -8.617 35.445 4.717 1.00 49.50 101 LYS A O 1
ATOM 816 N N . PRO A 1 102 ? -10.061 36.609 3.432 1.00 52.25 102 PRO A N 1
ATOM 817 C CA . PRO A 1 102 ? -9.038 37.024 2.485 1.00 52.25 102 PRO A CA 1
ATOM 818 C C . PRO A 1 102 ? -8.112 38.032 3.179 1.00 52.25 102 PRO A C 1
ATOM 820 O O . PRO A 1 102 ? -8.579 39.048 3.701 1.00 52.25 102 PRO A O 1
ATOM 823 N N . THR A 1 103 ? -6.819 37.722 3.222 1.00 57.41 103 THR A N 1
ATOM 824 C CA . THR A 1 103 ? -5.736 38.674 3.510 1.00 57.41 103 THR A CA 1
ATOM 825 C C . THR A 1 103 ? -4.980 38.961 2.235 1.00 57.41 103 THR A C 1
ATOM 827 O O . THR A 1 103 ? -4.678 37.964 1.539 1.00 57.41 103 THR A O 1
#